Protein AF-A0A7W3J3P8-F1 (afdb_monomer_lite)

InterPro domains:
  IPR046193 Protein of unknown function DUF6221 [PF19730] (1-112)

Secondary structure (DSSP, 8-state):
--PPPPEEETTEEEEE-SS-EEEE-TT--EEEE--SHHHHHHHHHT-HHHHHHHHHHHHHHHHHT--TT--SB-HHHHHHH-S-PBSSPHHHHHHHHHHSTTSTT--GGG--

Organism: NCBI:txid661491

Structure (mmCIF, N/CA/C/O backbone):
data_AF-A0A7W3J3P8-F1
#
_entry.id   AF-A0A7W3J3P8-F1
#
loop_
_atom_site.group_PDB
_atom_site.id
_atom_site.type_symbol
_atom_site.label_atom_id
_atom_site.label_alt_id
_atom_site.label_comp_id
_atom_site.label_asym_id
_atom_site.label_entity_id
_atom_site.label_seq_id
_atom_site.pdbx_PDB_ins_code
_atom_site.Cartn_x
_atom_site.Cartn_y
_atom_site.Cartn_z
_atom_site.occupancy
_atom_site.B_iso_or_equiv
_atom_site.auth_seq_id
_atom_site.auth_comp_id
_atom_site.auth_asym_id
_atom_site.auth_atom_id
_atom_site.pdbx_PDB_model_num
ATOM 1 N N . GLU A 1 1 ? 7.829 5.508 23.260 1.00 36.94 1 GLU A N 1
ATOM 2 C CA . GLU A 1 1 ? 6.760 4.520 23.006 1.00 36.94 1 GLU A CA 1
ATOM 3 C C . GLU A 1 1 ? 5.724 5.132 22.075 1.00 36.94 1 GLU A C 1
ATOM 5 O O . GLU A 1 1 ? 5.354 6.283 22.273 1.00 36.94 1 GLU A O 1
ATOM 10 N N . SER A 1 2 ? 5.317 4.423 21.021 1.00 38.50 2 SER A N 1
ATOM 11 C CA . SER A 1 2 ? 4.226 4.859 20.144 1.00 38.50 2 SER A CA 1
ATOM 12 C C . SER A 1 2 ? 2.894 4.521 20.809 1.00 38.50 2 SER A C 1
ATOM 14 O O . SER A 1 2 ? 2.563 3.345 20.954 1.00 38.50 2 SER A O 1
ATOM 16 N N . VAL A 1 3 ? 2.154 5.539 21.240 1.00 44.81 3 VAL A N 1
ATOM 17 C CA . VAL A 1 3 ? 0.827 5.366 21.846 1.00 44.81 3 VAL A CA 1
ATOM 18 C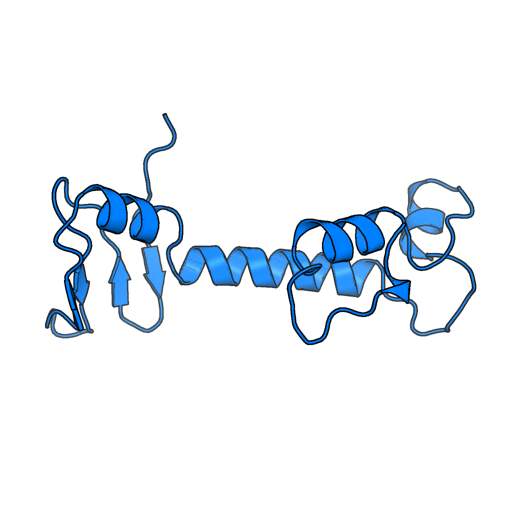 C . VAL A 1 3 ? -0.208 5.217 20.730 1.00 44.81 3 VAL A C 1
ATOM 20 O O . VAL A 1 3 ? -0.186 5.991 19.767 1.00 44.81 3 VAL A O 1
ATOM 23 N N . ALA A 1 4 ? -1.087 4.218 20.837 1.00 48.06 4 ALA A N 1
ATOM 24 C CA . ALA A 1 4 ? -2.189 4.037 19.896 1.00 48.06 4 ALA A CA 1
ATOM 25 C C . ALA A 1 4 ? -3.127 5.256 19.944 1.00 48.06 4 ALA A C 1
ATOM 27 O O . ALA A 1 4 ? -3.385 5.805 21.015 1.00 48.06 4 ALA A O 1
ATOM 28 N N . ARG A 1 5 ? -3.605 5.702 18.778 1.00 58.19 5 ARG A N 1
ATOM 29 C CA . ARG A 1 5 ? -4.486 6.873 18.640 1.00 58.19 5 ARG A CA 1
ATOM 30 C C . ARG A 1 5 ? -5.922 6.411 18.414 1.00 58.19 5 ARG A C 1
ATOM 32 O O . ARG A 1 5 ? -6.133 5.388 17.770 1.00 58.19 5 ARG A O 1
ATOM 39 N N . GLU A 1 6 ? -6.883 7.178 18.920 1.00 65.06 6 GLU A N 1
ATOM 40 C CA . GLU A 1 6 ? -8.306 6.977 18.630 1.00 65.06 6 GLU A CA 1
ATOM 41 C C . GLU A 1 6 ? -8.556 6.943 17.110 1.00 65.06 6 GLU A C 1
ATOM 43 O O . GLU A 1 6 ? -7.981 7.745 16.367 1.00 65.06 6 GLU A O 1
ATOM 48 N N . ALA A 1 7 ? -9.403 6.018 16.648 1.00 66.69 7 ALA A N 1
ATOM 49 C CA . ALA A 1 7 ? -9.753 5.867 15.237 1.00 66.69 7 ALA A CA 1
ATOM 50 C C . ALA A 1 7 ? -11.258 5.631 15.037 1.00 66.69 7 ALA A C 1
ATOM 52 O O . ALA A 1 7 ? -11.937 5.084 15.903 1.00 66.69 7 ALA A O 1
ATOM 53 N N . HIS A 1 8 ? -11.763 6.023 13.866 1.00 70.38 8 HIS A N 1
ATOM 54 C CA . HIS A 1 8 ? -13.168 5.889 13.472 1.00 70.38 8 HIS A CA 1
ATOM 55 C C . HIS A 1 8 ? -13.249 5.201 12.105 1.00 70.38 8 HIS A C 1
ATOM 57 O O . HIS A 1 8 ? -12.544 5.605 11.179 1.00 70.38 8 HIS A O 1
ATOM 63 N N . TYR A 1 9 ? -14.082 4.168 11.968 1.00 62.84 9 TYR A N 1
ATOM 64 C CA . TYR A 1 9 ? -14.304 3.459 10.703 1.00 62.84 9 TYR A CA 1
ATOM 65 C C . TYR A 1 9 ? -15.717 2.874 10.641 1.00 62.84 9 TYR A C 1
ATOM 67 O O . TYR A 1 9 ? -16.130 2.209 11.579 1.00 62.84 9 TYR A O 1
ATOM 75 N N . ASP A 1 10 ? -16.445 3.117 9.548 1.00 67.25 10 ASP A N 1
ATOM 76 C CA . ASP A 1 10 ? -17.795 2.572 9.297 1.00 67.25 10 ASP A CA 1
ATOM 77 C C . ASP A 1 10 ? -18.790 2.741 10.468 1.00 67.25 10 ASP A C 1
ATOM 79 O O . ASP A 1 10 ? -19.513 1.834 10.867 1.00 67.25 10 ASP A O 1
ATOM 83 N N . GLY A 1 11 ? -18.784 3.925 11.091 1.00 69.19 11 GLY A N 1
ATOM 84 C CA . GLY A 1 11 ? -19.618 4.218 12.263 1.00 69.19 11 GLY A CA 1
ATOM 85 C C . GLY A 1 11 ? -19.129 3.600 13.577 1.00 69.19 11 GLY A C 1
ATOM 86 O O . GLY A 1 11 ? -19.724 3.886 14.610 1.00 69.19 11 GLY A O 1
ATOM 87 N N . GLN A 1 12 ? -18.043 2.826 13.555 1.00 58.28 12 GLN A N 1
ATOM 88 C CA . GLN A 1 12 ? -17.414 2.233 14.729 1.00 58.28 12 GLN A CA 1
ATOM 89 C C . GLN A 1 12 ? -16.288 3.122 15.256 1.00 58.28 12 GLN A C 1
ATOM 91 O O . GLN A 1 12 ? -15.435 3.602 14.498 1.00 58.28 12 GLN A O 1
ATOM 96 N N . ARG A 1 13 ? -16.253 3.293 16.578 1.00 70.00 13 ARG A N 1
ATOM 97 C CA . ARG A 1 13 ? -15.193 4.008 17.295 1.00 70.00 13 ARG A CA 1
ATOM 98 C C . ARG A 1 13 ? -14.245 3.005 17.945 1.00 70.00 13 ARG A C 1
ATOM 100 O O . ARG A 1 13 ? -14.681 2.119 18.668 1.00 70.00 13 ARG A O 1
ATOM 107 N N . TRP A 1 14 ? -12.950 3.178 17.714 1.00 60.38 14 TRP A N 1
ATOM 108 C CA . TRP A 1 14 ? -11.881 2.358 18.277 1.00 60.38 14 TRP A CA 1
ATOM 109 C C . TRP A 1 14 ? -11.098 3.206 19.282 1.00 60.38 14 TRP A C 1
ATOM 111 O O . TRP A 1 14 ? -10.329 4.089 18.890 1.00 60.38 14 TRP A O 1
ATOM 121 N N . VAL A 1 15 ? -11.312 2.955 20.577 1.00 62.22 15 VAL A N 1
ATOM 122 C CA . VAL A 1 15 ? -10.633 3.655 21.680 1.00 62.22 15 VAL A CA 1
ATOM 123 C C . VAL A 1 15 ? -9.704 2.678 22.405 1.00 62.22 15 VAL A C 1
ATOM 125 O O . VAL A 1 15 ? -10.135 1.570 22.729 1.00 62.22 15 VAL A O 1
ATOM 128 N N . PRO A 1 16 ? -8.439 3.047 22.665 1.00 54.06 16 PRO A N 1
ATOM 129 C CA . PRO A 1 16 ? -7.583 2.275 23.551 1.00 54.06 16 PRO A CA 1
ATOM 130 C C . PRO A 1 16 ? -7.980 2.543 25.013 1.00 54.06 16 PRO A C 1
ATOM 132 O O . PRO A 1 16 ? -7.609 3.572 25.570 1.00 54.06 16 PRO A O 1
ATOM 135 N N . GLU A 1 17 ? -8.718 1.626 25.636 1.00 56.03 17 GLU A N 1
ATOM 136 C CA . GLU A 1 17 ? -8.855 1.569 27.099 1.00 56.03 17 GLU A CA 1
ATOM 137 C C . GLU A 1 17 ? -7.732 0.671 27.657 1.00 56.03 17 GLU A C 1
ATOM 139 O O . GLU A 1 17 ? -7.280 -0.257 26.979 1.00 56.03 17 GLU A O 1
ATOM 144 N N . GLU A 1 18 ? -7.250 0.924 28.880 1.00 50.22 18 GLU A N 1
ATOM 145 C CA . GLU A 1 18 ? -6.082 0.221 29.456 1.00 50.22 18 GLU A CA 1
ATOM 146 C C . GLU A 1 18 ? -6.227 -1.316 29.502 1.00 50.22 18 GLU A C 1
ATOM 148 O O . GLU A 1 18 ? -5.219 -2.026 29.611 1.00 50.22 18 GLU A O 1
ATOM 153 N N . GLU A 1 19 ? -7.453 -1.848 29.407 1.00 49.00 19 GLU A N 1
ATOM 154 C CA . GLU A 1 19 ? -7.746 -3.277 29.584 1.00 49.00 19 GLU A CA 1
ATOM 155 C C . GLU A 1 19 ? -8.534 -3.942 28.440 1.00 49.00 19 GLU A C 1
ATOM 157 O O . GLU A 1 19 ? -8.572 -5.169 28.398 1.00 49.00 19 GLU A O 1
ATOM 162 N N . ALA A 1 20 ? -9.087 -3.189 27.479 1.00 52.53 20 ALA A N 1
ATOM 163 C CA . ALA A 1 20 ? -9.868 -3.739 26.364 1.00 52.53 20 ALA A CA 1
ATOM 164 C C . ALA A 1 20 ? -9.903 -2.792 25.147 1.00 52.53 20 ALA A C 1
ATOM 166 O O . ALA A 1 20 ? -9.745 -1.581 25.273 1.00 52.53 20 ALA A O 1
ATOM 167 N N . VAL A 1 21 ? -10.151 -3.341 23.954 1.00 54.38 21 VAL A N 1
ATOM 168 C CA . VAL A 1 21 ? -10.656 -2.570 22.806 1.00 54.38 21 VAL A CA 1
ATOM 169 C C . VAL A 1 21 ? -12.079 -3.027 22.551 1.00 54.38 21 VAL A C 1
ATOM 171 O O . VAL A 1 21 ? -12.324 -4.223 22.386 1.00 54.38 21 VAL A O 1
ATOM 174 N N . VAL A 1 22 ? -12.995 -2.063 22.521 1.00 58.41 22 VAL A N 1
ATOM 175 C CA . VAL A 1 22 ? -14.404 -2.271 22.196 1.00 58.41 22 VAL A CA 1
ATOM 176 C C . VAL A 1 22 ? -14.633 -1.701 20.803 1.00 58.41 22 VAL A C 1
ATOM 178 O O . VAL A 1 22 ? -14.468 -0.502 20.594 1.00 58.41 22 VAL A O 1
ATOM 181 N N . ALA A 1 23 ? -15.001 -2.556 19.851 1.00 58.69 23 ALA A N 1
ATOM 182 C CA . ALA A 1 23 ? -15.671 -2.085 18.646 1.00 58.69 23 ALA A CA 1
ATOM 183 C C . ALA A 1 23 ? -17.152 -1.968 19.001 1.00 58.69 23 ALA A C 1
ATOM 185 O O . ALA A 1 23 ? -17.795 -2.987 19.248 1.00 58.69 23 ALA A O 1
ATOM 186 N N . ALA A 1 24 ? -17.663 -0.745 19.094 1.00 59.44 24 ALA A N 1
ATOM 187 C CA . ALA A 1 24 ? -19.077 -0.492 19.332 1.00 59.44 24 ALA A CA 1
ATOM 188 C C . ALA A 1 24 ? -19.728 0.054 18.061 1.00 59.44 24 ALA A C 1
ATOM 190 O O . ALA A 1 24 ? -19.064 0.739 17.274 1.00 59.44 24 ALA A O 1
ATOM 191 N N . ASP A 1 25 ? -20.996 -0.270 17.841 1.00 61.34 25 ASP A N 1
ATOM 192 C CA . ASP A 1 25 ? -21.777 0.349 16.774 1.00 61.34 25 ASP A CA 1
ATOM 193 C C . ASP A 1 25 ? -22.169 1.802 17.117 1.00 61.34 25 ASP A C 1
ATOM 195 O O . ASP A 1 25 ? -21.685 2.402 18.084 1.00 61.34 25 ASP A O 1
ATOM 199 N N . ARG A 1 26 ? -23.042 2.395 16.293 1.00 55.88 26 ARG A N 1
ATOM 200 C CA . ARG A 1 26 ? -23.521 3.774 16.480 1.00 55.88 26 ARG A CA 1
ATOM 201 C C . ARG A 1 26 ? -24.324 3.980 17.766 1.00 55.88 26 ARG A C 1
ATOM 203 O O . ARG A 1 26 ? -24.376 5.115 18.237 1.00 55.88 26 ARG A O 1
ATOM 210 N N . ASP A 1 27 ? -24.905 2.918 18.314 1.00 65.06 27 ASP A N 1
ATOM 211 C CA . ASP A 1 27 ? -25.720 2.929 19.529 1.00 65.06 27 ASP A CA 1
ATOM 212 C C . ASP A 1 27 ? -24.908 2.516 20.771 1.00 65.06 27 ASP A C 1
ATOM 214 O O . ASP A 1 27 ? -25.449 2.431 21.872 1.00 65.06 27 ASP A O 1
ATOM 218 N N . LEU A 1 28 ? -23.585 2.369 20.610 1.00 57.69 28 LEU A N 1
ATOM 219 C CA . LEU A 1 28 ? -22.620 1.954 21.629 1.00 57.69 28 LEU A CA 1
ATOM 220 C C . LEU A 1 28 ? -22.780 0.493 22.085 1.00 57.69 28 LEU A C 1
ATOM 222 O O . LEU A 1 28 ? -22.221 0.120 23.121 1.00 57.69 28 LEU A O 1
ATOM 226 N N . ASP A 1 29 ? -23.455 -0.351 21.300 1.00 63.84 29 ASP A N 1
ATOM 227 C CA . ASP A 1 29 ? -23.535 -1.782 21.585 1.00 63.84 29 ASP A CA 1
ATOM 228 C C . ASP A 1 29 ? -22.214 -2.481 21.194 1.00 63.84 29 ASP A C 1
ATOM 230 O O . ASP A 1 29 ? -21.704 -2.291 20.081 1.00 63.84 29 ASP A O 1
ATOM 234 N N . PRO A 1 30 ? -21.604 -3.283 22.090 1.00 57.19 30 PRO A N 1
ATOM 235 C CA . PRO A 1 30 ? -20.306 -3.901 21.838 1.00 57.19 30 PRO A CA 1
ATOM 236 C C . PRO A 1 30 ? -20.412 -5.064 20.835 1.00 57.19 30 PRO A C 1
ATOM 238 O O . PRO A 1 30 ? -20.991 -6.108 21.127 1.00 57.19 30 PRO A O 1
ATOM 241 N N . LEU A 1 31 ? -19.779 -4.910 19.667 1.00 60.62 31 LEU A N 1
ATOM 242 C CA . LEU A 1 31 ? -19.692 -5.914 18.596 1.00 60.62 31 LEU A CA 1
ATOM 243 C C . LEU A 1 31 ? -18.486 -6.856 18.742 1.00 60.62 31 LEU A C 1
ATOM 245 O O . LEU A 1 31 ? -18.516 -7.986 18.256 1.00 60.62 31 LEU A O 1
ATOM 249 N N . LEU A 1 32 ? -17.412 -6.404 19.394 1.00 60.50 32 LEU A N 1
ATOM 250 C CA . LEU A 1 32 ? -16.208 -7.201 19.636 1.00 60.50 32 LEU A CA 1
ATOM 251 C C . LEU A 1 32 ? -15.595 -6.824 20.988 1.00 60.50 32 LEU A C 1
ATOM 253 O O . LEU A 1 32 ? -15.323 -5.648 21.234 1.00 60.50 32 LEU A O 1
ATOM 257 N N . TYR A 1 33 ? -15.340 -7.828 21.830 1.00 59.69 33 TYR A N 1
ATOM 258 C CA . TYR A 1 33 ? -14.637 -7.674 23.103 1.00 59.69 33 TYR A CA 1
ATOM 259 C C . TYR A 1 33 ? -13.337 -8.481 23.082 1.00 59.69 33 TYR A C 1
ATOM 261 O O . TYR A 1 33 ? -13.355 -9.712 23.041 1.00 59.69 33 TYR A O 1
ATOM 269 N N . LEU A 1 34 ? -12.200 -7.787 23.091 1.00 61.69 34 LEU A N 1
ATOM 270 C CA . LEU A 1 34 ? -10.878 -8.407 23.179 1.00 61.69 34 LEU A CA 1
ATOM 271 C C . LEU A 1 34 ? -10.381 -8.327 24.629 1.00 61.69 34 LEU A C 1
ATOM 273 O O . LEU A 1 34 ? -9.718 -7.368 25.011 1.00 61.69 34 LEU A O 1
ATOM 277 N N . ASP A 1 35 ? -10.712 -9.357 25.414 1.00 57.62 35 ASP A N 1
ATOM 278 C CA . ASP A 1 35 ? -10.471 -9.497 26.869 1.00 57.62 35 ASP A CA 1
ATOM 279 C C . ASP A 1 35 ? -8.980 -9.492 27.275 1.00 57.62 35 ASP A C 1
ATOM 281 O O . ASP A 1 35 ? -8.608 -9.360 28.438 1.00 57.62 35 ASP A O 1
ATOM 285 N N . ARG A 1 36 ? -8.062 -9.637 26.313 1.00 61.56 36 ARG A N 1
ATOM 286 C CA . ARG A 1 36 ? -6.623 -9.644 26.595 1.00 61.56 36 ARG A CA 1
ATOM 287 C C . ARG A 1 36 ? -6.011 -8.305 26.212 1.00 61.56 36 ARG A C 1
ATOM 289 O O . ARG A 1 36 ? -5.993 -7.948 25.038 1.00 61.56 36 ARG A O 1
ATOM 296 N N . LYS A 1 37 ? -5.348 -7.641 27.169 1.00 62.78 37 LYS A N 1
ATOM 297 C CA . LYS A 1 37 ? -4.538 -6.414 26.962 1.00 62.78 37 LYS A CA 1
ATOM 298 C C . LYS A 1 37 ? -3.644 -6.454 25.714 1.00 62.78 37 LYS A C 1
ATOM 300 O O . LYS A 1 37 ? -3.445 -5.440 25.047 1.00 62.78 37 LYS A O 1
ATOM 305 N N . ARG A 1 38 ? -3.089 -7.626 25.382 1.00 60.09 38 ARG A N 1
ATOM 306 C CA . ARG A 1 38 ? -2.271 -7.825 24.175 1.00 60.09 38 ARG A CA 1
ATOM 307 C C . ARG A 1 38 ? -3.083 -7.681 22.883 1.00 60.09 38 ARG A C 1
ATOM 309 O O . ARG A 1 38 ? -2.581 -7.071 21.941 1.00 60.09 38 ARG A O 1
ATOM 316 N N . ASP A 1 39 ? -4.299 -8.211 22.859 1.00 65.56 39 ASP A N 1
ATOM 317 C CA . ASP A 1 39 ? -5.194 -8.221 21.701 1.00 65.56 39 ASP A CA 1
ATOM 318 C C . ASP A 1 39 ? -5.834 -6.840 21.519 1.00 65.56 39 ASP A C 1
ATOM 320 O O . ASP A 1 39 ? -5.868 -6.323 20.407 1.00 65.56 39 ASP A O 1
ATOM 324 N N . ALA A 1 40 ? -6.189 -6.173 22.623 1.00 65.94 40 ALA A N 1
ATOM 325 C CA . ALA A 1 40 ? -6.598 -4.770 22.648 1.00 65.94 40 ALA A CA 1
ATOM 326 C C . ALA A 1 40 ? -5.515 -3.842 22.063 1.00 65.94 40 ALA A C 1
ATOM 328 O O . ALA A 1 40 ? -5.753 -3.093 21.116 1.00 65.94 40 ALA A O 1
ATOM 329 N N . ARG A 1 41 ? -4.270 -3.944 22.545 1.00 69.31 41 ARG A N 1
ATOM 330 C CA . ARG A 1 41 ? -3.153 -3.151 22.006 1.00 69.31 41 ARG A CA 1
ATOM 331 C C . ARG A 1 41 ? -2.869 -3.468 20.537 1.00 69.31 41 ARG A C 1
ATOM 333 O O . ARG A 1 41 ? -2.534 -2.566 19.773 1.00 69.31 41 ARG A O 1
ATOM 340 N N . HIS A 1 42 ? -2.971 -4.737 20.140 1.00 71.38 42 HIS A N 1
ATOM 341 C CA . HIS A 1 42 ? -2.828 -5.139 18.743 1.00 71.38 42 HIS A CA 1
ATOM 342 C C . HIS A 1 42 ? -3.912 -4.486 17.878 1.00 71.38 42 HIS A C 1
ATOM 344 O O . HIS A 1 42 ? -3.578 -3.827 16.901 1.00 71.38 42 HIS A O 1
ATOM 350 N N . ALA A 1 43 ? -5.176 -4.570 18.286 1.00 71.19 43 ALA A N 1
ATOM 351 C CA . ALA A 1 43 ? -6.303 -3.989 17.570 1.00 71.19 43 ALA A CA 1
ATOM 352 C C . ALA A 1 43 ? -6.239 -2.456 17.474 1.00 71.19 43 ALA A C 1
ATOM 354 O O . ALA A 1 43 ? -6.532 -1.895 16.424 1.00 71.19 43 ALA A O 1
ATOM 355 N N . ALA A 1 44 ? -5.796 -1.766 18.528 1.00 71.81 44 ALA A N 1
ATOM 356 C CA . ALA A 1 44 ? -5.620 -0.314 18.492 1.00 71.81 44 ALA A CA 1
ATOM 357 C C . ALA A 1 44 ? -4.460 0.112 17.568 1.00 71.81 44 ALA A C 1
ATOM 359 O O . ALA A 1 44 ? -4.567 1.099 16.841 1.00 71.81 44 ALA A O 1
ATOM 360 N N . ASN A 1 45 ? -3.357 -0.647 17.556 1.00 77.06 45 ASN A N 1
ATOM 361 C CA . ASN A 1 45 ? -2.226 -0.393 16.658 1.00 77.06 45 ASN A CA 1
ATOM 362 C C . ASN A 1 45 ? -2.537 -0.737 15.195 1.00 77.06 45 ASN A C 1
ATOM 364 O O . ASN A 1 45 ? -1.988 -0.101 14.299 1.00 77.06 45 ASN A O 1
ATOM 368 N N . TRP A 1 46 ? -3.411 -1.715 14.968 1.00 82.31 46 TRP A N 1
ATOM 369 C CA . TRP A 1 46 ? -3.826 -2.216 13.658 1.00 82.31 46 TRP A CA 1
ATOM 370 C C . TRP A 1 46 ? -5.312 -1.954 13.411 1.00 82.31 46 TRP A C 1
ATOM 372 O O . TRP A 1 46 ? -6.034 -2.827 12.931 1.00 82.31 46 TRP A O 1
ATOM 382 N N . SER A 1 47 ? -5.782 -0.752 13.759 1.00 80.56 47 SER A N 1
ATOM 383 C CA . SER A 1 47 ? -7.189 -0.403 13.562 1.00 80.56 47 SER A CA 1
ATOM 384 C C . SER A 1 47 ? -7.567 -0.512 12.077 1.00 80.56 47 SER A C 1
ATOM 386 O O . SER A 1 47 ? -6.736 -0.202 11.212 1.00 80.56 47 SER A O 1
ATOM 388 N N . PRO A 1 48 ? -8.812 -0.903 11.741 1.00 81.00 48 PRO A N 1
ATOM 389 C CA . PRO A 1 48 ? -9.227 -1.062 10.346 1.00 81.00 48 PRO A CA 1
ATOM 390 C C . PRO A 1 48 ? -8.977 0.187 9.493 1.00 81.00 48 PRO A C 1
ATOM 392 O O . PRO A 1 48 ? -8.462 0.081 8.383 1.00 81.00 48 PRO A O 1
ATOM 395 N N . ALA A 1 49 ? -9.244 1.379 10.041 1.00 82.31 49 ALA A N 1
ATOM 396 C CA . ALA A 1 49 ? -8.964 2.651 9.372 1.00 82.31 49 ALA A CA 1
ATOM 397 C C . ALA A 1 49 ? -7.485 2.793 8.980 1.00 82.31 49 ALA A C 1
ATOM 399 O O . ALA A 1 49 ? -7.170 3.177 7.853 1.00 82.31 49 ALA A O 1
ATOM 400 N N . ARG A 1 50 ? -6.568 2.467 9.901 1.00 87.50 50 ARG A N 1
ATOM 401 C CA . ARG A 1 50 ? -5.128 2.531 9.640 1.00 87.50 50 ARG A CA 1
ATOM 402 C C . ARG A 1 50 ? -4.716 1.510 8.584 1.00 87.50 50 ARG A C 1
ATOM 404 O O . ARG A 1 50 ? -3.993 1.869 7.661 1.00 87.50 50 ARG A O 1
ATOM 411 N N . VAL A 1 51 ? -5.178 0.265 8.702 1.00 88.75 51 VAL A N 1
ATOM 412 C CA . VAL A 1 51 ? -4.860 -0.799 7.735 1.00 88.75 51 VAL A CA 1
ATOM 413 C C . VAL A 1 51 ? -5.331 -0.412 6.332 1.00 88.75 51 VAL A C 1
ATOM 415 O O . VAL A 1 51 ? -4.585 -0.571 5.369 1.00 88.75 51 VAL A O 1
ATOM 418 N N . LEU A 1 52 ? -6.525 0.170 6.204 1.00 89.00 52 LEU A N 1
ATOM 419 C CA . LEU A 1 52 ? -7.036 0.651 4.921 1.00 89.00 52 LEU A CA 1
ATOM 420 C C . LEU A 1 52 ? -6.227 1.825 4.364 1.00 89.00 52 LEU A C 1
ATOM 422 O O . LEU A 1 52 ? -5.975 1.853 3.161 1.00 89.00 52 LEU A O 1
ATOM 426 N N . ALA A 1 53 ? -5.770 2.746 5.215 1.00 90.69 53 ALA A N 1
ATOM 427 C CA . ALA A 1 53 ? -4.857 3.810 4.802 1.00 90.69 53 ALA A CA 1
ATOM 428 C C . ALA A 1 53 ? -3.504 3.253 4.313 1.00 90.69 53 ALA A C 1
ATOM 430 O O . ALA A 1 53 ? -2.970 3.723 3.312 1.00 90.69 53 ALA A O 1
ATOM 431 N N . GLU A 1 54 ? -2.969 2.211 4.959 1.00 93.31 54 GLU A N 1
ATOM 432 C CA . GLU A 1 54 ? -1.759 1.518 4.495 1.00 93.31 54 GLU A CA 1
ATOM 433 C C . GLU A 1 54 ? -1.990 0.783 3.164 1.00 93.31 54 GLU A C 1
ATOM 435 O O . GLU A 1 54 ? -1.121 0.802 2.291 1.00 93.31 54 GLU A O 1
ATOM 440 N N . CYS A 1 55 ? -3.153 0.151 2.974 1.00 93.25 55 CYS A N 1
ATOM 441 C CA . CYS A 1 55 ? -3.535 -0.435 1.688 1.00 93.25 55 CYS A CA 1
ATOM 442 C C . CYS A 1 55 ? -3.617 0.628 0.590 1.00 93.25 55 CYS A C 1
ATOM 444 O O . CYS A 1 55 ? -3.153 0.384 -0.519 1.00 93.25 55 CYS A O 1
ATOM 446 N N . GLU A 1 56 ? -4.179 1.796 0.892 1.00 96.44 56 GLU A N 1
ATOM 447 C CA . GLU A 1 56 ? -4.297 2.889 -0.069 1.00 96.44 56 GLU A CA 1
ATOM 448 C C . GLU A 1 56 ? -2.934 3.448 -0.479 1.00 96.44 56 GLU A C 1
ATOM 450 O O . GLU A 1 56 ? -2.655 3.563 -1.670 1.00 96.44 56 GLU A O 1
ATOM 455 N N . ALA A 1 57 ? -2.031 3.667 0.479 1.00 96.06 57 ALA A N 1
ATOM 456 C CA . ALA A 1 57 ? -0.658 4.068 0.179 1.00 96.06 57 ALA A CA 1
ATOM 457 C C . ALA A 1 57 ? 0.049 3.057 -0.747 1.00 96.06 57 ALA A C 1
ATOM 459 O O . ALA A 1 57 ? 0.728 3.440 -1.696 1.00 96.06 57 ALA A O 1
ATOM 460 N N . LYS A 1 58 ? -0.150 1.749 -0.527 1.00 94.81 58 LYS A N 1
ATOM 461 C CA . LYS A 1 58 ? 0.412 0.703 -1.401 1.00 94.81 58 LYS A CA 1
ATOM 462 C C . LYS A 1 58 ? -0.183 0.743 -2.812 1.00 94.81 58 LYS A 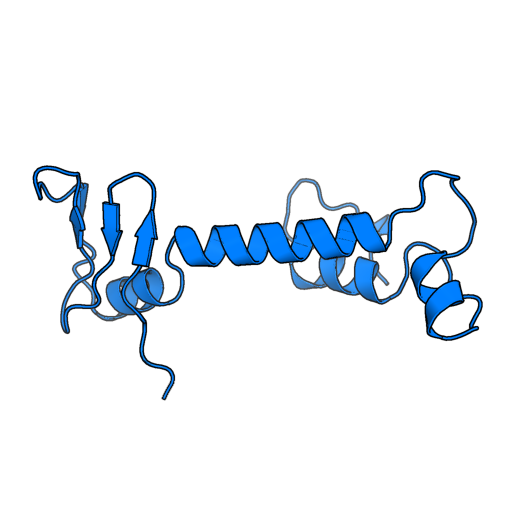C 1
ATOM 464 O O . LYS A 1 58 ? 0.554 0.536 -3.771 1.00 94.81 58 LYS A O 1
ATOM 469 N N . ARG A 1 59 ? -1.487 1.018 -2.958 1.00 95.31 59 ARG A N 1
ATOM 470 C CA . ARG A 1 59 ? -2.124 1.180 -4.279 1.00 95.31 59 ARG A CA 1
ATOM 471 C C . ARG A 1 59 ? -1.560 2.377 -5.033 1.00 95.31 59 ARG A C 1
ATOM 473 O O . ARG A 1 59 ? -1.295 2.247 -6.221 1.00 95.31 59 ARG A O 1
ATOM 480 N N . GLN A 1 60 ? -1.326 3.491 -4.344 1.00 97.12 60 GLN A N 1
ATOM 481 C CA . GLN A 1 60 ? -0.711 4.678 -4.939 1.00 97.12 60 GLN A CA 1
ATOM 482 C C . GLN A 1 60 ? 0.694 4.374 -5.465 1.00 97.12 60 GLN A C 1
ATOM 484 O O . GLN A 1 60 ? 0.968 4.662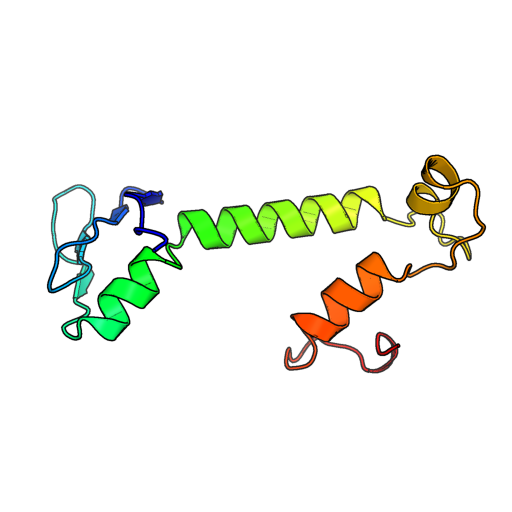 -6.624 1.00 97.12 60 GLN A O 1
ATOM 489 N N . ILE A 1 61 ? 1.533 3.679 -4.686 1.00 94.75 61 ILE A N 1
ATOM 490 C CA . ILE A 1 61 ? 2.867 3.252 -5.150 1.00 94.75 61 ILE A CA 1
ATOM 491 C C . ILE A 1 61 ? 2.760 2.353 -6.393 1.00 94.75 61 ILE A C 1
ATOM 493 O O . ILE A 1 61 ? 3.524 2.510 -7.343 1.00 94.75 61 ILE A O 1
ATOM 497 N N . ILE A 1 62 ? 1.814 1.409 -6.419 1.00 93.81 62 ILE A N 1
ATOM 498 C CA . ILE A 1 62 ? 1.615 0.538 -7.589 1.00 93.81 62 ILE A CA 1
ATOM 499 C C . ILE A 1 62 ? 1.202 1.349 -8.825 1.00 93.81 62 ILE A C 1
ATOM 501 O O . ILE A 1 62 ? 1.725 1.089 -9.907 1.00 93.81 62 ILE A O 1
ATOM 505 N N . GLU A 1 63 ? 0.290 2.313 -8.679 1.00 95.50 63 GLU A N 1
ATOM 506 C CA . GLU A 1 63 ? -0.169 3.144 -9.798 1.00 95.50 63 GLU A CA 1
ATOM 507 C C . GLU A 1 63 ? 0.940 4.071 -10.309 1.00 95.50 63 GLU A C 1
ATOM 509 O O . GLU A 1 63 ? 1.134 4.177 -11.517 1.00 95.50 63 GLU A O 1
ATOM 514 N N . GLU A 1 64 ? 1.722 4.682 -9.415 1.00 94.62 64 GLU A N 1
ATOM 515 C CA . GLU A 1 64 ? 2.861 5.529 -9.789 1.00 94.62 64 GLU A CA 1
ATOM 516 C C . GLU A 1 64 ? 3.912 4.765 -10.598 1.00 94.62 64 GLU A C 1
ATOM 518 O O . GLU A 1 64 ? 4.474 5.304 -11.546 1.00 94.62 64 GLU A O 1
ATOM 523 N N . HIS A 1 65 ? 4.167 3.503 -10.250 1.00 93.94 65 HIS A N 1
ATOM 524 C CA . HIS A 1 65 ? 5.136 2.648 -10.938 1.00 93.94 65 HIS A CA 1
ATOM 525 C C . HIS A 1 65 ? 4.512 1.775 -12.034 1.00 93.94 65 HIS A C 1
ATOM 527 O O . HIS A 1 65 ? 5.154 0.838 -12.523 1.00 93.94 65 HIS A O 1
ATOM 533 N N . ARG A 1 66 ? 3.262 2.042 -12.420 1.00 93.06 66 ARG A N 1
ATOM 534 C CA . ARG A 1 66 ? 2.557 1.263 -13.434 1.00 93.06 66 ARG A CA 1
ATOM 535 C C . ARG A 1 66 ? 3.282 1.329 -14.777 1.00 93.06 66 ARG A C 1
ATOM 537 O O . ARG A 1 66 ? 3.832 2.352 -15.166 1.00 93.06 66 ARG A O 1
ATOM 544 N N . ASN A 1 67 ? 3.223 0.223 -15.512 1.00 90.06 67 ASN A N 1
ATOM 545 C CA . ASN A 1 67 ? 3.784 0.113 -16.853 1.00 90.06 67 ASN A CA 1
ATOM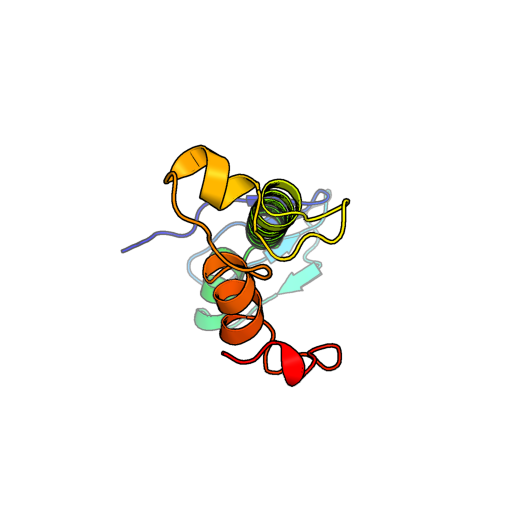 546 C C . ASN A 1 67 ? 2.681 -0.237 -17.866 1.00 90.06 67 ASN A C 1
ATOM 548 O O . ASN A 1 67 ? 2.554 -1.394 -18.270 1.00 90.06 67 ASN A O 1
ATOM 552 N N . PRO A 1 68 ? 1.818 0.731 -18.227 1.00 86.75 68 PRO A N 1
ATOM 553 C CA . PRO A 1 68 ? 0.689 0.476 -19.121 1.00 86.75 68 PRO A CA 1
ATOM 554 C C . PRO A 1 68 ? 1.133 0.153 -20.554 1.00 86.75 68 PRO A C 1
ATOM 556 O O . PRO A 1 68 ? 0.417 -0.536 -21.274 1.00 86.75 68 PRO A O 1
ATOM 559 N N . GLU A 1 69 ? 2.311 0.630 -20.954 1.00 86.94 69 GLU A N 1
ATOM 560 C CA . GLU A 1 69 ? 2.891 0.419 -22.281 1.00 86.94 69 GLU A CA 1
ATOM 561 C C . GLU A 1 69 ? 3.628 -0.926 -22.401 1.00 86.94 69 GLU A C 1
ATOM 563 O O . GLU A 1 69 ? 3.984 -1.334 -23.504 1.00 86.94 69 GLU A O 1
ATOM 568 N N . GLY A 1 70 ? 3.833 -1.637 -21.283 1.00 86.88 70 GLY A N 1
ATOM 569 C CA . GLY A 1 70 ? 4.525 -2.927 -21.258 1.00 86.88 70 GLY A CA 1
ATOM 570 C C . GLY A 1 70 ? 6.001 -2.832 -21.649 1.00 86.88 70 GLY A C 1
ATOM 571 O O . GLY A 1 70 ? 6.541 -3.777 -22.219 1.00 86.88 70 GLY A O 1
ATOM 572 N N . THR A 1 71 ? 6.646 -1.695 -21.380 1.00 88.75 71 THR A N 1
ATOM 573 C CA . THR A 1 71 ? 8.064 -1.478 -21.695 1.00 88.75 71 THR A CA 1
ATOM 574 C C . THR A 1 71 ? 8.971 -2.319 -20.791 1.00 88.75 71 THR A C 1
ATOM 576 O O . THR A 1 71 ? 8.555 -2.816 -19.745 1.00 88.75 71 THR A O 1
ATOM 579 N N . GLU A 1 72 ? 10.243 -2.464 -21.153 1.00 90.44 72 GLU A N 1
ATOM 580 C CA . GLU A 1 72 ? 11.222 -3.163 -20.307 1.00 90.44 72 GLU A CA 1
ATOM 581 C C . GLU A 1 72 ? 11.622 -2.354 -19.057 1.00 90.44 72 GLU A C 1
ATOM 583 O O . GLU A 1 72 ? 12.279 -2.888 -18.164 1.00 90.44 72 GLU A O 1
ATOM 588 N N . TRP A 1 73 ? 11.197 -1.089 -18.951 1.00 91.25 73 TRP A N 1
ATOM 589 C CA . TRP A 1 73 ? 11.691 -0.121 -17.970 1.00 91.25 73 TRP A CA 1
ATOM 590 C C . TRP A 1 73 ? 10.571 0.463 -17.108 1.00 91.25 73 TRP A C 1
ATOM 592 O O . TRP A 1 73 ? 9.448 0.694 -17.549 1.00 91.25 73 TRP A O 1
ATOM 602 N N . CYS A 1 74 ? 10.874 0.751 -15.846 1.00 92.38 74 CYS A N 1
ATOM 603 C CA . CYS A 1 74 ? 9.967 1.482 -14.977 1.00 92.38 74 CYS A CA 1
ATOM 604 C C . CYS A 1 74 ? 10.082 2.982 -15.263 1.00 92.38 74 CYS A C 1
ATOM 606 O O . CYS A 1 74 ? 10.991 3.645 -14.765 1.00 92.38 74 CYS A O 1
ATOM 608 N N . LEU A 1 75 ? 9.128 3.516 -16.031 1.00 88.88 75 LEU A N 1
ATOM 609 C CA . LEU A 1 75 ? 9.111 4.921 -16.456 1.00 88.88 75 LEU A CA 1
ATOM 610 C C . LEU A 1 75 ? 9.222 5.900 -15.281 1.00 88.88 75 LEU A C 1
ATOM 612 O O . LEU A 1 75 ? 9.918 6.904 -15.387 1.00 88.88 75 LEU A O 1
ATOM 616 N N . ARG A 1 76 ? 8.605 5.576 -14.138 1.00 91.94 76 ARG A N 1
ATOM 617 C CA . ARG A 1 76 ? 8.670 6.416 -12.939 1.00 91.94 76 ARG A CA 1
ATOM 618 C C . ARG A 1 76 ? 10.072 6.515 -12.337 1.00 91.94 76 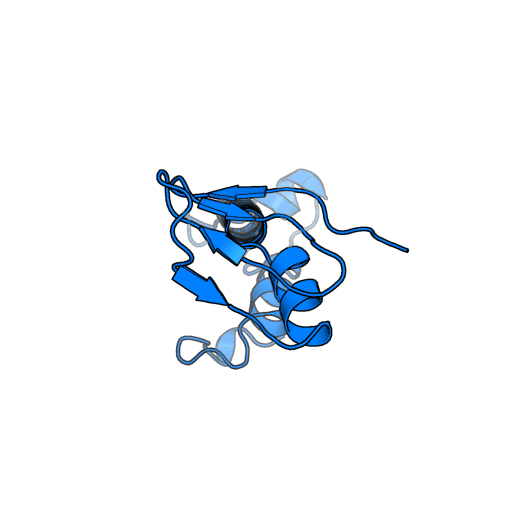ARG A C 1
ATOM 620 O O . ARG A 1 76 ? 10.466 7.590 -11.898 1.00 91.94 76 ARG A O 1
ATOM 627 N N . CYS A 1 77 ? 10.820 5.412 -12.317 1.00 89.81 77 CYS A N 1
ATOM 628 C CA . CYS A 1 77 ? 12.205 5.403 -11.840 1.00 89.81 77 CYS A CA 1
ATOM 629 C C . CYS A 1 77 ? 13.130 6.126 -12.826 1.00 89.81 77 CYS A C 1
ATOM 631 O O . CYS A 1 77 ? 13.954 6.929 -12.405 1.00 89.81 77 CYS A O 1
ATOM 633 N N . VAL A 1 78 ? 12.937 5.906 -14.133 1.00 84.31 78 VAL A N 1
ATOM 634 C CA . VAL A 1 78 ? 13.699 6.598 -15.186 1.00 84.31 78 VAL A CA 1
ATOM 635 C C . VAL A 1 78 ? 13.491 8.113 -15.106 1.00 84.31 78 VAL A C 1
ATOM 637 O O . VAL A 1 78 ? 14.453 8.871 -15.172 1.00 84.31 78 VAL A O 1
ATOM 640 N N . GLU A 1 79 ? 12.249 8.563 -14.922 1.00 82.12 79 GLU A N 1
ATOM 641 C CA . GLU A 1 79 ? 11.912 9.984 -14.786 1.00 82.12 79 GLU A CA 1
ATOM 642 C C . GLU A 1 79 ? 12.563 10.628 -13.551 1.00 82.12 79 GLU A C 1
ATOM 644 O O . GLU A 1 79 ? 12.998 11.777 -13.616 1.00 82.12 79 GLU A O 1
ATOM 649 N N . HIS A 1 80 ? 12.618 9.906 -12.428 1.00 79.00 80 HIS A N 1
ATOM 650 C CA . HIS A 1 80 ? 13.094 10.452 -11.158 1.00 79.00 80 HIS A CA 1
ATOM 651 C C . HIS A 1 80 ? 14.624 10.416 -11.019 1.00 79.00 80 HIS A C 1
ATOM 653 O O . HIS A 1 80 ? 15.223 11.409 -10.606 1.00 79.00 80 HIS A O 1
ATOM 659 N N . ASP A 1 81 ? 15.252 9.290 -11.368 1.00 76.12 81 ASP A N 1
ATOM 660 C CA . ASP A 1 81 ? 16.668 9.023 -11.081 1.00 76.12 81 ASP A CA 1
ATOM 661 C C . ASP A 1 81 ? 17.561 9.116 -12.331 1.00 76.12 81 ASP A C 1
ATOM 663 O O . ASP A 1 81 ? 18.785 9.162 -12.219 1.00 76.12 81 ASP A O 1
ATOM 667 N N . GLY A 1 82 ? 16.969 9.164 -13.532 1.00 73.62 82 GLY A N 1
ATOM 668 C CA . GLY A 1 82 ? 17.699 9.158 -14.804 1.00 73.62 82 GLY A CA 1
ATOM 669 C C . GLY A 1 82 ? 18.366 7.817 -15.137 1.00 73.62 82 GLY A C 1
ATOM 670 O O . GLY A 1 82 ? 19.117 7.741 -16.108 1.00 73.62 82 GLY A O 1
ATOM 671 N N . GLU A 1 83 ? 18.109 6.773 -14.344 1.00 76.44 83 GLU A N 1
ATOM 672 C CA . GLU A 1 83 ? 18.649 5.427 -14.533 1.00 76.44 83 GLU A CA 1
ATOM 673 C C . GLU A 1 83 ? 17.628 4.501 -15.204 1.00 76.44 83 GLU A C 1
ATOM 675 O O . GLU A 1 83 ? 16.467 4.425 -14.786 1.00 76.44 83 GLU A O 1
ATOM 680 N N . ASP A 1 84 ? 18.091 3.733 -16.195 1.00 84.06 84 ASP A N 1
ATOM 681 C CA . ASP A 1 84 ? 17.331 2.665 -16.854 1.00 84.06 84 ASP A CA 1
ATOM 682 C C . ASP A 1 84 ? 17.040 1.528 -15.861 1.00 84.06 84 ASP A C 1
ATOM 684 O O . ASP A 1 84 ? 17.757 0.532 -15.746 1.00 84.06 84 ASP A O 1
ATOM 688 N N . THR A 1 85 ? 15.970 1.702 -15.088 1.00 89.81 85 THR A N 1
ATOM 689 C CA . THR A 1 85 ? 15.544 0.751 -14.061 1.00 89.81 85 THR A CA 1
ATOM 690 C C . THR A 1 85 ? 14.574 -0.260 -14.669 1.00 89.81 85 THR A C 1
ATOM 692 O O . THR A 1 85 ? 13.503 0.148 -15.128 1.00 89.81 85 THR A O 1
ATOM 695 N N . PRO A 1 86 ? 14.880 -1.571 -14.676 1.00 91.06 86 PRO A N 1
ATOM 696 C CA . PRO A 1 86 ? 14.033 -2.569 -15.323 1.00 91.06 86 PRO A CA 1
ATOM 697 C C . PRO A 1 86 ? 12.672 -2.691 -14.633 1.00 91.06 86 PRO A C 1
AT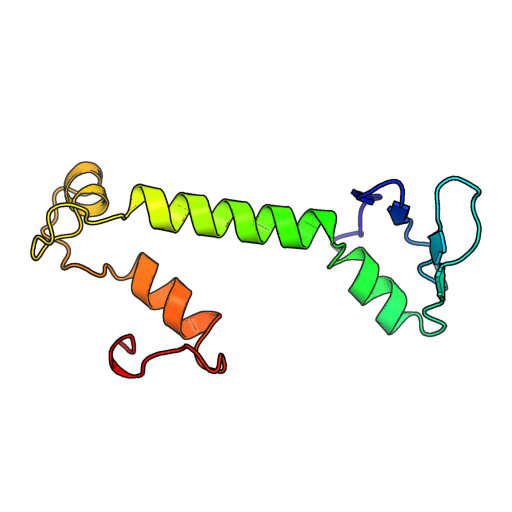OM 699 O O . PRO A 1 86 ? 12.562 -2.570 -13.410 1.00 91.06 86 PRO A O 1
ATOM 702 N N . TYR A 1 87 ? 11.627 -2.962 -15.410 1.00 90.94 87 TYR A N 1
ATOM 703 C CA . TYR A 1 87 ? 10.305 -3.294 -14.893 1.00 90.94 87 TYR A CA 1
ATOM 704 C C . TYR A 1 87 ? 10.164 -4.815 -14.680 1.00 90.94 87 TYR A C 1
ATOM 706 O O . TYR A 1 87 ? 10.531 -5.590 -15.562 1.00 90.94 87 TYR A O 1
ATOM 714 N N . PRO A 1 88 ? 9.588 -5.280 -13.554 1.00 91.06 88 PRO A N 1
ATOM 715 C CA . PRO A 1 88 ? 9.213 -4.511 -12.367 1.00 91.06 88 PRO A CA 1
ATOM 716 C C . PRO A 1 88 ? 10.443 -4.042 -11.574 1.00 91.06 88 PRO A C 1
ATOM 718 O O . PRO A 1 88 ? 11.378 -4.818 -11.344 1.00 91.06 88 PRO A O 1
ATOM 721 N N . CYS A 1 89 ? 10.406 -2.780 -11.131 1.00 91.50 89 CYS A N 1
ATOM 722 C CA . CYS A 1 89 ? 11.512 -2.139 -10.420 1.00 91.50 89 CYS A CA 1
ATOM 723 C C . CYS A 1 89 ? 11.729 -2.730 -9.015 1.00 91.50 89 CYS A C 1
ATOM 725 O O . CYS A 1 89 ? 10.822 -3.373 -8.465 1.00 91.50 89 CYS A O 1
ATOM 727 N N . PRO A 1 90 ? 12.895 -2.483 -8.384 1.00 90.06 90 PRO A N 1
ATOM 728 C CA . PRO A 1 90 ? 13.183 -2.963 -7.032 1.00 90.06 90 PRO A CA 1
ATOM 729 C C . PRO A 1 90 ? 12.109 -2.596 -5.997 1.00 90.06 90 PRO A C 1
ATOM 731 O O . PRO A 1 90 ? 11.787 -3.422 -5.147 1.00 90.06 90 PRO A O 1
ATOM 734 N N . THR A 1 91 ? 11.489 -1.415 -6.104 1.00 91.31 91 THR A N 1
ATOM 735 C CA . THR A 1 91 ? 10.385 -0.984 -5.227 1.00 91.31 91 THR A CA 1
ATOM 736 C C . THR A 1 91 ? 9.177 -1.921 -5.316 1.00 91.31 91 THR A C 1
ATOM 738 O O . THR A 1 91 ? 8.681 -2.393 -4.291 1.00 91.31 91 THR A O 1
ATOM 741 N N . LEU A 1 92 ? 8.723 -2.249 -6.532 1.00 91.56 92 LEU A N 1
ATOM 742 C CA . LEU A 1 92 ? 7.592 -3.162 -6.736 1.00 91.56 92 LEU A CA 1
ATOM 743 C C . LEU A 1 92 ? 7.931 -4.596 -6.304 1.00 91.56 92 LEU A C 1
ATOM 745 O O . LEU A 1 92 ? 7.109 -5.256 -5.666 1.00 91.56 92 LEU A O 1
ATOM 749 N N . ARG A 1 93 ? 9.155 -5.067 -6.579 1.00 90.12 93 ARG A N 1
ATOM 750 C CA . ARG A 1 93 ? 9.627 -6.387 -6.120 1.00 90.12 93 ARG A CA 1
ATOM 751 C C . ARG A 1 93 ? 9.697 -6.471 -4.598 1.00 90.12 93 ARG A C 1
ATOM 753 O O . ARG A 1 93 ? 9.306 -7.486 -4.021 1.00 90.12 93 ARG A O 1
ATOM 760 N N . ALA A 1 94 ? 10.142 -5.409 -3.930 1.00 90.69 94 ALA A N 1
ATOM 761 C CA . ALA A 1 94 ? 10.165 -5.344 -2.474 1.00 90.69 94 ALA A CA 1
ATOM 762 C C . ALA A 1 94 ? 8.745 -5.408 -1.895 1.00 90.69 94 ALA A C 1
ATOM 764 O O . ALA A 1 94 ? 8.506 -6.191 -0.978 1.00 90.69 94 ALA A O 1
ATOM 765 N N . LEU A 1 95 ? 7.781 -4.668 -2.457 1.00 90.88 95 LEU A N 1
ATOM 766 C CA . LEU A 1 95 ? 6.378 -4.746 -2.029 1.00 90.88 95 LEU A CA 1
ATOM 767 C C . LEU A 1 95 ? 5.803 -6.159 -2.189 1.00 90.88 95 LEU A C 1
ATOM 769 O O . LEU A 1 95 ? 5.164 -6.662 -1.265 1.00 90.88 95 LEU A O 1
ATOM 773 N N . ALA A 1 96 ? 6.059 -6.813 -3.324 1.00 90.25 96 ALA A N 1
ATOM 774 C CA . ALA A 1 96 ? 5.597 -8.174 -3.581 1.00 90.25 96 ALA A CA 1
ATOM 775 C C . ALA A 1 96 ? 6.202 -9.181 -2.585 1.00 90.25 96 ALA A C 1
ATOM 777 O O . ALA A 1 96 ? 5.480 -9.945 -1.949 1.00 90.25 96 ALA A O 1
ATOM 778 N N . THR A 1 97 ? 7.523 -9.162 -2.413 1.00 87.25 97 THR A N 1
ATOM 779 C CA . THR A 1 97 ? 8.259 -10.185 -1.650 1.00 87.25 97 THR A CA 1
ATOM 780 C C . THR A 1 97 ? 8.147 -10.017 -0.136 1.00 87.25 97 THR A C 1
ATOM 782 O O . THR A 1 97 ? 8.112 -11.004 0.595 1.00 87.25 97 THR A O 1
ATOM 785 N N . THR A 1 98 ? 8.061 -8.788 0.368 1.00 83.81 98 THR A N 1
ATOM 786 C CA . THR A 1 98 ? 8.005 -8.559 1.821 1.00 83.81 98 THR A CA 1
ATOM 787 C C . THR A 1 98 ? 6.620 -8.799 2.407 1.00 83.81 98 THR A C 1
ATOM 789 O O . THR A 1 98 ? 6.516 -9.241 3.548 1.00 83.81 98 THR A O 1
ATOM 792 N N . ILE A 1 99 ? 5.561 -8.514 1.646 1.00 83.94 99 ILE A N 1
ATOM 793 C CA . ILE A 1 99 ? 4.186 -8.516 2.164 1.00 83.94 99 ILE A CA 1
ATOM 794 C C . ILE A 1 99 ? 3.408 -9.738 1.680 1.00 83.94 99 ILE A C 1
ATOM 796 O O . ILE A 1 99 ? 2.589 -10.269 2.425 1.00 83.94 99 ILE A O 1
ATOM 800 N N . TYR A 1 100 ? 3.639 -10.175 0.440 1.00 87.50 100 TYR A N 1
ATOM 801 C CA . TYR A 1 100 ? 2.727 -11.091 -0.239 1.00 87.50 100 TYR A CA 1
ATOM 802 C C . TYR A 1 100 ? 3.320 -12.463 -0.536 1.00 87.50 100 TYR A C 1
ATOM 804 O O . TYR A 1 100 ? 2.607 -13.272 -1.101 1.00 87.50 100 TYR A O 1
ATOM 812 N N . THR A 1 101 ? 4.558 -12.775 -0.142 1.00 89.50 101 THR A N 1
ATOM 813 C CA . THR A 1 101 ? 5.181 -14.081 -0.453 1.00 89.50 101 THR A CA 1
ATOM 814 C C . THR A 1 101 ? 4.347 -15.289 -0.002 1.00 89.50 101 THR A C 1
ATOM 816 O O . THR A 1 101 ? 4.343 -16.309 -0.687 1.00 89.50 101 THR A O 1
ATOM 819 N N . ASP A 1 102 ? 3.621 -15.170 1.112 1.00 86.31 102 ASP A N 1
ATOM 820 C CA . ASP A 1 102 ? 2.758 -16.235 1.647 1.00 86.31 102 ASP A CA 1
ATOM 821 C C . ASP A 1 102 ? 1.299 -16.138 1.149 1.00 86.31 102 ASP A C 1
ATOM 823 O O . ASP A 1 102 ? 0.428 -16.891 1.588 1.00 86.31 102 ASP A O 1
ATOM 827 N N . HIS A 1 103 ? 0.997 -15.191 0.257 1.00 87.44 103 HIS A N 1
ATOM 828 C CA . HIS A 1 103 ? -0.341 -15.001 -0.296 1.00 87.44 103 HIS A CA 1
ATOM 829 C C . HIS A 1 103 ? -0.618 -16.050 -1.389 1.00 87.44 103 HIS A C 1
ATOM 831 O O . HIS A 1 103 ? 0.237 -16.259 -2.246 1.00 87.44 103 HIS A O 1
ATOM 837 N N . PRO A 1 104 ? -1.808 -16.679 -1.438 1.00 89.44 104 PRO A N 1
ATOM 838 C CA . PRO A 1 104 ? -2.113 -17.725 -2.424 1.00 89.44 104 PRO A CA 1
ATOM 839 C C . PRO A 1 104 ? -2.023 -17.250 -3.882 1.00 89.44 104 PRO A C 1
ATOM 841 O O . PRO A 1 104 ? -1.714 -18.043 -4.765 1.00 89.44 104 PRO A O 1
ATOM 844 N N . ASP A 1 105 ? -2.257 -15.959 -4.126 1.00 85.56 105 ASP A N 1
ATOM 845 C CA . ASP A 1 105 ? -2.135 -15.356 -5.463 1.00 85.56 105 ASP A CA 1
ATOM 846 C C . ASP A 1 105 ? -0.711 -14.875 -5.800 1.00 85.56 105 ASP A C 1
ATOM 848 O O . ASP A 1 105 ? -0.483 -14.305 -6.871 1.00 85.56 105 ASP A O 1
ATOM 852 N N . TYR A 1 106 ? 0.250 -15.049 -4.889 1.00 86.31 106 TYR A N 1
ATOM 853 C CA . TYR A 1 106 ? 1.641 -14.701 -5.145 1.00 86.31 106 TYR A CA 1
ATOM 854 C C . TYR A 1 106 ? 2.231 -15.606 -6.219 1.00 86.31 106 TYR A C 1
ATOM 856 O O . TYR A 1 106 ? 2.049 -16.823 -6.206 1.00 86.31 106 TYR A O 1
ATOM 864 N N . ARG A 1 107 ? 2.977 -15.007 -7.146 1.00 84.69 107 ARG A N 1
ATOM 865 C CA . ARG A 1 107 ? 3.669 -15.739 -8.204 1.00 84.69 107 ARG A CA 1
ATOM 866 C C . ARG A 1 107 ? 5.155 -15.777 -7.904 1.00 84.69 107 ARG A C 1
ATOM 868 O O . ARG A 1 107 ? 5.769 -14.730 -7.717 1.00 84.69 107 ARG A O 1
ATOM 875 N N . ASP A 1 108 ? 5.747 -16.969 -7.933 1.00 85.19 108 ASP A N 1
ATOM 876 C CA . ASP A 1 108 ? 7.181 -17.144 -7.663 1.00 85.19 108 ASP A CA 1
ATOM 877 C C . ASP A 1 108 ? 8.083 -16.363 -8.634 1.00 85.19 108 ASP A C 1
ATOM 879 O O . ASP A 1 108 ? 9.184 -15.969 -8.259 1.00 85.19 108 ASP A O 1
ATOM 883 N N . GLU A 1 109 ? 7.601 -16.059 -9.845 1.00 81.81 109 GLU A N 1
ATOM 884 C CA . GLU A 1 109 ? 8.291 -15.206 -10.828 1.00 81.81 109 GLU A CA 1
ATOM 885 C C . GLU A 1 109 ? 8.530 -13.760 -10.342 1.00 81.81 109 GLU A C 1
ATOM 887 O O . GLU A 1 109 ? 9.328 -13.033 -10.930 1.00 81.81 109 GLU A O 1
ATOM 892 N N . TRP A 1 110 ? 7.856 -13.327 -9.269 1.00 79.31 110 TRP A N 1
ATOM 893 C CA . TRP A 1 110 ? 8.039 -12.008 -8.651 1.00 79.31 110 TRP A CA 1
ATOM 894 C C . TRP A 1 110 ? 9.142 -11.974 -7.592 1.00 79.31 110 TRP A C 1
ATOM 896 O O . TRP A 1 110 ? 9.423 -10.903 -7.041 1.00 79.31 110 TRP A O 1
ATOM 906 N N . ARG A 1 111 ? 9.761 -13.116 -7.276 1.00 75.94 111 ARG A N 1
ATOM 907 C CA . ARG A 1 111 ? 10.925 -13.156 -6.387 1.00 75.94 111 ARG A CA 1
ATOM 908 C C . ARG A 1 111 ? 12.117 -12.430 -7.044 1.00 75.94 111 ARG A C 1
ATOM 910 O O . ARG A 1 111 ? 12.157 -12.320 -8.273 1.00 75.94 111 ARG A O 1
ATOM 917 N N . PRO A 1 112 ? 13.035 -11.849 -6.252 1.00 69.25 112 PRO A N 1
ATOM 918 C CA . PRO A 1 112 ? 14.200 -11.143 -6.777 1.00 69.25 112 PRO A CA 1
ATOM 919 C C . PRO A 1 112 ? 15.143 -12.089 -7.520 1.00 69.25 112 PRO A C 1
ATOM 921 O O . PRO A 1 112 ? 15.290 -13.247 -7.063 1.00 69.25 112 PRO A O 1
#

Sequence (112 aa):
ESVAREAHYDGQRWVPEEEAVVAADRDLDPLLYLDRKRDARHAANWSPARVLAECEAKRQIIEEHRNPEGTEWCLRCVEHDGEDTPYPCPTLRALATTIYTDHPDYRDEWRP

Foldseek 3Di:
DDDQDWDDDPQWTFDQDQQWTFGAHVVRHGPDTDRHSVVSRVCSVPPVVVVVVVVVVVVVVCVLQDDPVPDQARPNCCVPPVDRAGPVGPVVLCVLVVPPVVPPPRDPVSHD

Radius of gyration: 19.62 Å; chains: 1; bounding box: 44×28×52 Å

pLDDT: mean 76.75, std 15.21, range [36.94, 97.12]